Protein AF-A0A949HNI7-F1 (afdb_monomer)

pLDDT: mean 89.19, std 12.2, range [38.91, 96.81]

Structure (mmCIF, N/CA/C/O backbone):
data_AF-A0A949HNI7-F1
#
_entry.id   AF-A0A949HNI7-F1
#
loop_
_atom_site.group_PDB
_atom_site.id
_atom_site.type_symbol
_atom_site.label_atom_id
_atom_site.label_alt_id
_atom_site.label_comp_id
_atom_site.label_asym_id
_atom_site.label_entity_id
_atom_site.label_seq_id
_atom_site.pdbx_PDB_ins_code
_atom_site.Cartn_x
_atom_site.Cartn_y
_atom_site.Cartn_z
_atom_site.occupancy
_atom_site.B_iso_or_equiv
_atom_site.auth_seq_id
_atom_site.auth_comp_id
_atom_site.auth_asym_id
_atom_site.auth_atom_id
_atom_site.pdbx_PDB_model_num
ATOM 1 N N . LYS A 1 1 ? -35.913 3.052 -5.660 1.00 50.59 1 LYS A N 1
ATOM 2 C CA . LYS A 1 1 ? -35.049 3.410 -4.505 1.00 50.59 1 LYS A CA 1
ATOM 3 C C . LYS A 1 1 ? -34.678 2.118 -3.788 1.00 50.59 1 LYS A C 1
ATOM 5 O O . LYS A 1 1 ? -35.595 1.375 -3.459 1.00 50.59 1 LYS A O 1
ATOM 10 N N . ALA A 1 2 ? -33.391 1.809 -3.620 1.00 65.81 2 ALA A N 1
ATOM 11 C CA . ALA A 1 2 ? -32.978 0.623 -2.869 1.00 65.81 2 ALA A CA 1
ATOM 12 C C . ALA A 1 2 ? -33.485 0.742 -1.421 1.00 65.81 2 ALA A C 1
ATOM 14 O O . ALA A 1 2 ? -33.273 1.771 -0.779 1.00 65.81 2 ALA A O 1
ATOM 15 N N . LYS A 1 3 ? -34.213 -0.268 -0.931 1.00 70.25 3 LYS A N 1
ATOM 16 C CA . LYS A 1 3 ? -34.579 -0.358 0.488 1.00 70.25 3 LYS A CA 1
ATOM 17 C C . LYS A 1 3 ? -33.301 -0.713 1.249 1.00 70.25 3 LYS A C 1
ATOM 19 O O . LYS A 1 3 ? -32.760 -1.792 1.040 1.00 70.25 3 LYS A O 1
ATOM 24 N N . GLY A 1 4 ? -32.795 0.212 2.063 1.00 76.75 4 GLY A N 1
ATOM 25 C CA . GLY A 1 4 ? -31.606 -0.020 2.880 1.00 76.75 4 GLY A CA 1
ATOM 26 C C . GLY A 1 4 ? -31.843 -1.173 3.853 1.00 76.75 4 GLY A C 1
ATOM 27 O O . GLY A 1 4 ? -32.847 -1.188 4.563 1.00 76.75 4 GLY A O 1
ATOM 28 N N . GLN A 1 5 ? -30.937 -2.146 3.855 1.00 81.75 5 GLN A N 1
ATOM 29 C CA . GLN A 1 5 ? -30.933 -3.250 4.810 1.00 81.75 5 GLN A CA 1
ATOM 30 C C . GLN A 1 5 ? -30.089 -2.852 6.023 1.00 81.75 5 GLN A C 1
ATOM 32 O O . GLN A 1 5 ? -29.041 -2.224 5.869 1.00 81.75 5 GLN A O 1
ATOM 37 N N . SER A 1 6 ? -30.532 -3.205 7.230 1.00 85.88 6 SER A N 1
ATOM 38 C CA . SER A 1 6 ? -29.745 -2.973 8.442 1.00 85.88 6 SER A CA 1
ATOM 39 C C . SER A 1 6 ? -28.490 -3.845 8.424 1.00 85.88 6 SER A C 1
ATOM 41 O O . SER A 1 6 ? -28.587 -5.068 8.306 1.00 85.88 6 SER A O 1
ATOM 43 N N . ILE A 1 7 ? -27.322 -3.221 8.555 1.00 89.12 7 ILE A N 1
ATOM 44 C CA . ILE A 1 7 ? -26.040 -3.922 8.670 1.00 89.12 7 ILE A CA 1
ATOM 45 C C . ILE A 1 7 ? -25.815 -4.283 10.141 1.00 89.12 7 ILE A C 1
ATOM 47 O O . ILE A 1 7 ? -26.021 -3.453 11.023 1.00 89.12 7 ILE A O 1
ATOM 51 N N . ASP A 1 8 ? -25.374 -5.514 10.394 1.00 95.38 8 ASP A N 1
ATOM 52 C CA . ASP A 1 8 ? -24.917 -5.948 11.718 1.00 95.38 8 ASP A CA 1
ATOM 53 C C . ASP A 1 8 ? -23.819 -4.998 12.257 1.00 95.38 8 ASP A C 1
ATOM 55 O O . ASP A 1 8 ? -22.805 -4.806 11.573 1.00 95.38 8 ASP A O 1
ATOM 59 N N . PRO A 1 9 ? -23.966 -4.428 13.471 1.00 95.00 9 PRO A N 1
ATOM 60 C CA . PRO A 1 9 ? -22.985 -3.510 14.048 1.00 95.00 9 PRO A CA 1
ATOM 61 C C . PRO A 1 9 ? -21.555 -4.061 14.085 1.00 95.00 9 PRO A C 1
ATOM 63 O O . PRO A 1 9 ? -20.607 -3.315 13.849 1.00 95.00 9 PRO A O 1
ATOM 66 N N . GLN A 1 10 ? -21.377 -5.367 14.314 1.00 94.19 10 GL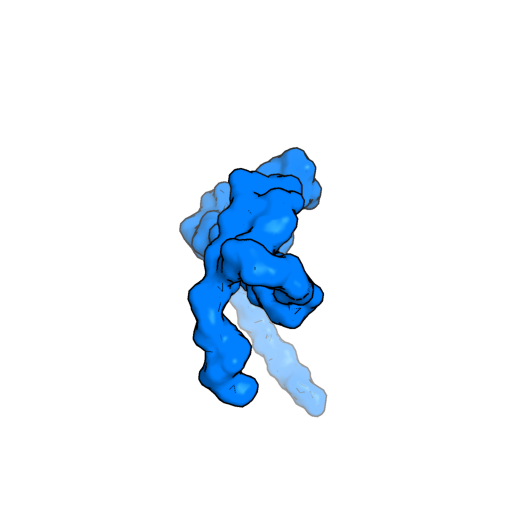N A N 1
ATOM 67 C CA . GLN A 1 10 ? -20.045 -5.985 14.338 1.00 94.19 10 GLN A CA 1
ATOM 68 C C . GLN A 1 10 ? -19.411 -6.046 12.943 1.00 94.19 10 GLN A C 1
ATOM 70 O O . GLN A 1 10 ? -18.204 -5.856 12.783 1.00 94.19 10 GLN A O 1
ATOM 75 N N . ARG A 1 11 ? -20.208 -6.286 11.895 1.00 92.88 11 ARG A N 1
ATOM 76 C CA . ARG A 1 11 ? -19.741 -6.163 10.503 1.00 92.88 11 ARG A CA 1
ATOM 77 C C . ARG A 1 11 ? -19.373 -4.728 10.154 1.00 92.88 11 ARG A C 1
ATOM 79 O O . ARG A 1 11 ? -18.323 -4.530 9.552 1.00 92.88 11 ARG A O 1
ATOM 86 N N . LEU A 1 12 ? -20.193 -3.754 10.548 1.00 94.50 12 LEU A N 1
ATOM 87 C CA . LEU A 1 12 ? -19.889 -2.343 10.311 1.00 94.50 12 LEU A CA 1
ATOM 88 C C . LEU A 1 12 ? -18.564 -1.945 10.973 1.00 94.50 12 LEU A C 1
ATOM 90 O O . LEU A 1 12 ? -17.723 -1.335 10.320 1.00 94.50 12 LEU A O 1
ATOM 94 N N . LEU A 1 13 ? -18.346 -2.359 12.223 1.00 93.44 13 LEU A N 1
ATOM 95 C CA . LEU A 1 13 ? -17.110 -2.072 12.946 1.00 93.44 13 LEU A CA 1
ATOM 96 C C . LEU A 1 13 ? -15.884 -2.689 12.256 1.00 93.44 13 LEU A C 1
ATOM 98 O O . LEU A 1 13 ? -14.891 -2.000 12.041 1.00 93.44 13 LEU A O 1
ATOM 102 N N . ARG A 1 14 ? -15.950 -3.959 11.831 1.00 93.50 14 ARG A N 1
ATOM 103 C CA . ARG A 1 14 ? -14.855 -4.596 11.069 1.00 93.50 14 ARG A CA 1
ATOM 104 C C . ARG A 1 14 ? -14.554 -3.872 9.757 1.00 93.50 14 ARG A C 1
ATOM 106 O O . ARG A 1 14 ? -13.389 -3.661 9.439 1.00 93.50 14 ARG A O 1
ATOM 113 N N . LEU A 1 15 ? -15.584 -3.452 9.022 1.00 95.06 15 LEU A N 1
ATOM 114 C CA . LEU A 1 15 ? -15.408 -2.662 7.799 1.00 95.06 15 LEU A CA 1
ATOM 115 C C . LEU A 1 15 ? -14.736 -1.318 8.088 1.00 95.06 15 LEU A C 1
ATOM 117 O O . LEU A 1 15 ? -13.826 -0.926 7.365 1.00 95.06 15 LEU A O 1
ATOM 121 N N . GLN A 1 16 ? -15.134 -0.639 9.166 1.00 94.38 16 GLN A N 1
ATOM 122 C CA . GLN A 1 16 ? -14.472 0.588 9.601 1.00 94.38 16 GLN A CA 1
ATOM 123 C C . GLN A 1 16 ? -12.996 0.335 9.912 1.00 94.38 16 GLN A C 1
ATOM 125 O O . GLN A 1 16 ? -12.162 1.095 9.436 1.00 94.38 16 GLN A O 1
ATOM 130 N N . HIS A 1 17 ? -12.659 -0.749 10.623 1.00 94.19 17 HIS A N 1
ATOM 131 C CA . HIS A 1 17 ? -11.265 -1.127 10.872 1.00 94.19 17 HIS A CA 1
ATOM 132 C C . HIS A 1 17 ? -10.473 -1.320 9.578 1.00 94.19 17 HIS A C 1
ATOM 134 O O . HIS A 1 17 ? -9.365 -0.800 9.487 1.00 94.19 17 HIS A O 1
ATOM 140 N N . ILE A 1 18 ? -11.033 -2.003 8.577 1.00 96.38 18 ILE A N 1
ATOM 141 C CA . ILE A 1 18 ? -10.386 -2.170 7.266 1.00 96.38 18 ILE A CA 1
ATOM 142 C C . ILE A 1 18 ? -10.114 -0.799 6.637 1.00 96.38 18 ILE A C 1
ATOM 144 O O . ILE A 1 18 ? -8.966 -0.470 6.353 1.00 96.38 18 ILE A O 1
ATOM 148 N N . VAL A 1 19 ? -11.14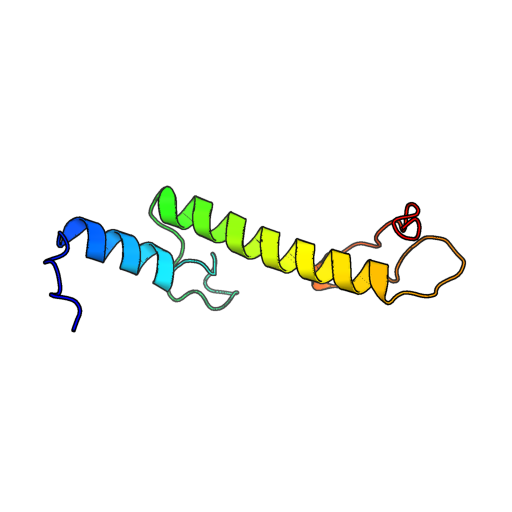4 0.041 6.502 1.00 95.25 19 VAL A N 1
ATOM 149 C CA . VAL A 1 19 ? -11.028 1.346 5.831 1.00 95.25 19 VAL A CA 1
ATOM 150 C C . VAL A 1 19 ? -10.033 2.266 6.539 1.00 95.25 19 VAL A C 1
ATOM 152 O O . VAL A 1 19 ? -9.201 2.882 5.884 1.00 95.25 19 VAL A O 1
ATOM 155 N N . VAL A 1 20 ? -10.060 2.355 7.869 1.00 95.44 20 VAL A N 1
ATOM 156 C CA . VAL A 1 20 ? -9.178 3.286 8.599 1.00 95.44 20 VAL A CA 1
ATOM 157 C C . VAL A 1 20 ? -7.747 2.780 8.767 1.00 95.44 20 VAL A C 1
ATOM 159 O O . VAL A 1 20 ? -6.918 3.535 9.264 1.00 95.44 20 VAL A O 1
ATOM 162 N N . SER A 1 21 ? -7.454 1.519 8.433 1.00 96.25 21 SER A N 1
ATOM 163 C CA . SER A 1 21 ? -6.121 0.940 8.642 1.00 96.25 21 SER A CA 1
ATOM 164 C C . SER A 1 21 ? -5.429 0.414 7.386 1.00 96.25 21 SER A C 1
ATOM 166 O O . SER A 1 21 ? -4.268 0.020 7.469 1.00 96.25 21 SER A O 1
ATOM 168 N N . HIS A 1 22 ? -6.094 0.426 6.224 1.00 94.25 22 HIS A N 1
ATOM 169 C CA . HIS A 1 22 ? -5.583 -0.198 4.996 1.00 94.25 22 HIS A CA 1
ATOM 170 C C . HIS A 1 22 ? -4.245 0.355 4.476 1.00 94.25 22 HIS A C 1
ATOM 172 O O . HIS A 1 22 ? -3.574 -0.343 3.727 1.00 94.25 22 HIS A O 1
ATOM 178 N N . HIS A 1 23 ? -3.799 1.542 4.901 1.00 92.75 23 HIS A N 1
ATOM 179 C CA . HIS A 1 23 ? -2.460 2.053 4.567 1.00 92.75 23 HIS A CA 1
ATOM 180 C C . HIS A 1 23 ? -1.328 1.396 5.387 1.00 92.75 23 HIS A C 1
ATOM 182 O O . HIS A 1 23 ? -0.148 1.649 5.147 1.00 92.75 23 HIS A O 1
ATOM 188 N N . GLY A 1 24 ? -1.658 0.533 6.352 1.00 93.12 24 GLY A N 1
ATOM 189 C CA . GLY A 1 24 ? -0.711 -0.356 7.026 1.00 93.12 24 GLY A CA 1
ATOM 190 C C . GLY A 1 24 ? 0.030 0.271 8.195 1.00 93.12 24 GLY A C 1
ATOM 191 O O . GLY A 1 24 ? -0.055 -0.218 9.321 1.00 93.12 24 GLY A O 1
ATOM 192 N N . THR A 1 25 ? 0.752 1.363 7.955 1.00 92.75 25 THR A N 1
ATOM 193 C CA . THR A 1 25 ? 1.593 2.016 8.969 1.00 92.75 25 THR A CA 1
ATOM 194 C C . THR A 1 25 ? 1.202 3.473 9.167 1.00 92.75 25 THR A C 1
ATOM 196 O O . THR A 1 25 ? 0.635 4.116 8.283 1.00 92.75 25 THR A O 1
ATOM 199 N N . LEU A 1 26 ? 1.530 4.014 10.343 1.00 92.25 26 LEU A N 1
ATOM 200 C CA . LEU A 1 26 ? 1.313 5.435 10.630 1.00 92.25 26 LEU A CA 1
ATOM 201 C C . LEU A 1 26 ? 2.129 6.332 9.683 1.00 92.25 26 LEU A C 1
ATOM 203 O O . LEU A 1 26 ? 1.668 7.400 9.293 1.00 92.25 26 LEU A O 1
ATOM 207 N N . GLU A 1 27 ? 3.315 5.874 9.275 1.00 91.19 27 GLU A N 1
ATOM 208 C CA . GLU A 1 27 ? 4.206 6.580 8.345 1.00 91.19 27 GLU A CA 1
ATOM 209 C C . GLU A 1 27 ? 3.620 6.679 6.931 1.00 91.19 27 GLU A C 1
ATOM 211 O O . GLU A 1 27 ? 3.801 7.691 6.259 1.00 91.19 27 GLU A O 1
ATOM 216 N N . HIS A 1 28 ? 2.859 5.670 6.497 1.00 86.81 28 HIS A N 1
ATOM 217 C CA . HIS A 1 28 ? 2.160 5.661 5.209 1.00 86.81 28 HIS A CA 1
ATOM 218 C C . HIS A 1 28 ? 0.781 6.342 5.263 1.00 86.81 28 HIS A C 1
ATOM 220 O O . HIS A 1 28 ? -0.041 6.159 4.370 1.00 86.81 28 HIS A O 1
ATOM 226 N N . GLY A 1 29 ? 0.510 7.137 6.305 1.00 86.44 29 GLY A N 1
ATOM 227 C CA . GLY A 1 29 ? -0.724 7.914 6.430 1.00 86.44 29 GLY A CA 1
ATOM 228 C C . GLY A 1 29 ? -1.899 7.149 7.034 1.00 86.44 29 GLY A C 1
ATOM 229 O O . GLY A 1 29 ? -3.016 7.663 7.033 1.00 86.44 29 GLY A O 1
ATOM 230 N N . SER A 1 30 ? -1.676 5.950 7.582 1.00 91.94 30 SER A N 1
ATOM 231 C CA . SER A 1 30 ? -2.731 5.208 8.267 1.00 91.94 30 SER A CA 1
ATOM 232 C C . SER A 1 30 ? -3.026 5.811 9.647 1.00 91.94 30 SER A C 1
ATOM 234 O O . SER A 1 30 ? -2.123 5.877 10.479 1.00 91.94 30 SER A O 1
ATOM 236 N N . PRO A 1 31 ? -4.276 6.186 9.980 1.00 92.44 31 PRO A N 1
ATOM 237 C CA . PRO A 1 31 ? -4.640 6.590 11.343 1.00 92.44 31 PRO A CA 1
ATOM 238 C C . PRO A 1 31 ? -4.378 5.510 12.406 1.00 92.44 31 PRO A C 1
ATOM 240 O O . PRO A 1 31 ? -4.178 5.820 13.585 1.00 92.44 31 PRO A O 1
ATOM 243 N N . LYS A 1 32 ? -4.418 4.231 12.003 1.00 93.69 32 LYS A N 1
ATOM 244 C CA . LYS A 1 32 ? -4.150 3.048 12.835 1.00 93.69 32 LYS A CA 1
ATOM 245 C C . LYS A 1 32 ? -3.512 1.932 12.012 1.00 93.69 32 LYS A C 1
ATOM 247 O O . LYS A 1 32 ? -3.743 1.837 10.814 1.00 93.69 32 LYS A O 1
ATOM 252 N N . VAL A 1 33 ? -2.764 1.049 12.665 1.00 95.31 33 VAL A N 1
ATOM 253 C CA . VAL A 1 33 ? -2.272 -0.181 12.022 1.00 95.31 33 VAL A CA 1
ATOM 254 C C . VAL A 1 33 ? -3.410 -1.202 11.844 1.00 95.31 33 VAL A C 1
ATOM 256 O O . VAL A 1 33 ? -4.366 -1.165 12.630 1.00 95.31 33 VAL A O 1
ATOM 259 N N . PRO A 1 34 ? -3.347 -2.111 10.852 1.00 96.19 34 PRO A N 1
ATOM 260 C CA . PRO A 1 34 ? -4.295 -3.211 10.722 1.00 96.19 34 PRO A CA 1
ATOM 261 C C . PRO A 1 34 ? -4.311 -4.087 11.976 1.00 96.19 34 PRO A C 1
ATOM 263 O O . PRO A 1 34 ? -3.279 -4.604 12.396 1.00 96.19 34 PRO A O 1
ATOM 266 N N . MET A 1 35 ? -5.488 -4.252 12.585 1.00 93.12 35 MET A N 1
ATOM 267 C CA . MET A 1 35 ? -5.666 -5.009 13.839 1.00 93.12 35 MET A CA 1
ATOM 268 C C . MET A 1 35 ? -6.584 -6.230 13.694 1.00 93.12 35 MET A C 1
ATOM 270 O O . MET A 1 35 ? -6.830 -6.933 14.671 1.00 93.12 35 MET A O 1
ATOM 274 N N . THR A 1 36 ? -7.102 -6.494 12.493 1.00 94.25 36 THR A N 1
ATOM 275 C CA . THR A 1 36 ? -7.871 -7.709 12.188 1.00 94.25 36 THR A CA 1
ATOM 276 C C . 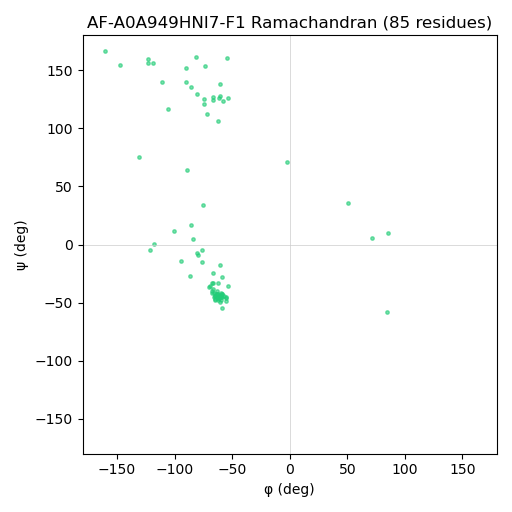THR A 1 36 ? -7.228 -8.452 11.025 1.00 94.25 36 THR A C 1
ATOM 278 O O . THR A 1 36 ? -6.482 -7.860 10.243 1.00 94.25 36 THR A O 1
ATOM 281 N N . LEU A 1 37 ? -7.527 -9.749 10.897 1.00 95.62 37 LEU A N 1
ATOM 282 C CA . LEU A 1 37 ? -7.017 -10.566 9.793 1.00 95.62 37 LEU A CA 1
ATOM 283 C C . LEU A 1 37 ? -7.451 -9.998 8.440 1.00 95.62 37 LEU A C 1
ATOM 285 O O . LEU A 1 37 ? -6.643 -9.888 7.524 1.00 95.62 37 LEU A O 1
ATOM 289 N N . GLU A 1 38 ? -8.711 -9.580 8.334 1.00 94.94 38 GLU A N 1
ATOM 290 C CA . GLU A 1 38 ? -9.263 -9.000 7.115 1.00 94.94 38 GLU A CA 1
ATOM 291 C C . GLU A 1 38 ? -8.579 -7.678 6.762 1.00 94.94 38 GLU A C 1
ATOM 293 O O . GLU A 1 38 ? -8.233 -7.473 5.605 1.00 94.94 38 GLU A O 1
ATOM 298 N N . ALA A 1 39 ? -8.329 -6.806 7.745 1.00 95.81 39 ALA A N 1
ATOM 299 C CA . ALA A 1 39 ? -7.637 -5.539 7.518 1.00 95.81 39 ALA A CA 1
ATOM 300 C C . ALA A 1 39 ? -6.173 -5.745 7.108 1.00 95.81 39 ALA A C 1
ATOM 302 O O . ALA A 1 39 ? -5.677 -5.031 6.240 1.00 95.81 39 ALA A O 1
ATOM 303 N N . LEU A 1 40 ? -5.493 -6.733 7.699 1.00 95.75 40 LEU A N 1
ATOM 304 C CA . LEU A 1 40 ? -4.109 -7.058 7.360 1.00 95.75 40 LEU A CA 1
ATOM 305 C C . LEU A 1 40 ? -3.995 -7.572 5.921 1.00 95.75 40 LEU A C 1
ATOM 307 O O . LEU A 1 40 ? -3.153 -7.101 5.162 1.00 95.75 40 LEU A O 1
ATOM 311 N N . VAL A 1 41 ? -4.866 -8.507 5.533 1.00 96.75 41 VAL A N 1
ATOM 312 C CA . VAL A 1 41 ? -4.921 -9.013 4.154 1.00 96.75 41 VAL A CA 1
ATOM 313 C C . VAL A 1 41 ? -5.261 -7.884 3.187 1.00 96.75 41 VAL A C 1
ATOM 315 O O . VAL A 1 41 ? -4.598 -7.743 2.165 1.00 96.75 41 VAL A O 1
ATOM 318 N N . PHE A 1 42 ? -6.258 -7.060 3.517 1.00 95.69 42 PHE A N 1
ATOM 319 C CA . PHE A 1 42 ? -6.677 -5.952 2.665 1.00 95.69 42 PHE A CA 1
ATOM 320 C C . PHE A 1 42 ? -5.547 -4.940 2.443 1.00 95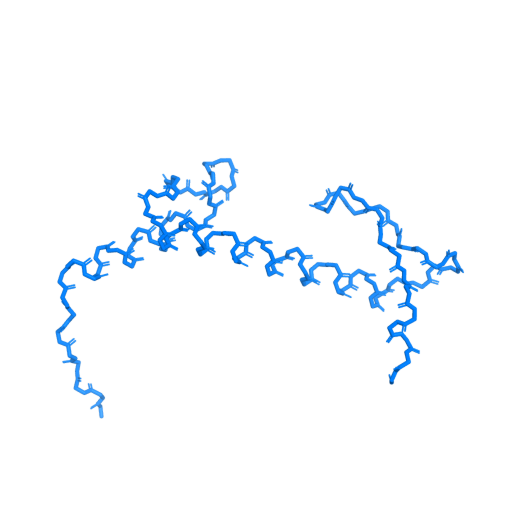.69 42 PHE A C 1
ATOM 322 O O . PHE A 1 42 ? -5.317 -4.5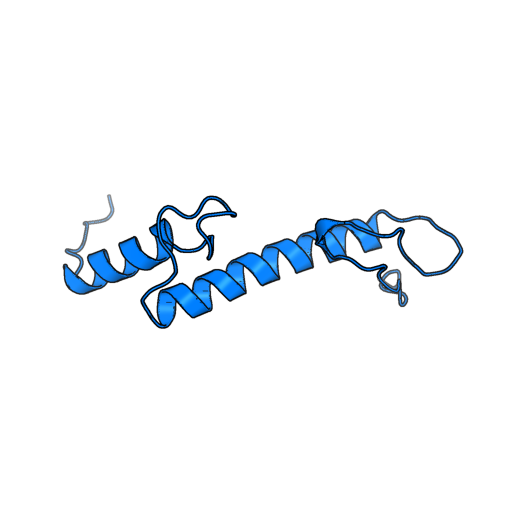45 1.307 1.00 95.69 42 PHE A O 1
ATOM 329 N N . HIS A 1 43 ? -4.800 -4.585 3.494 1.00 95.75 43 HIS A N 1
ATOM 330 C CA . HIS A 1 43 ? -3.625 -3.720 3.380 1.00 95.75 43 HIS A CA 1
ATOM 331 C C . HIS A 1 43 ? -2.596 -4.269 2.380 1.00 95.75 43 HIS A C 1
ATOM 333 O O . HIS A 1 43 ? -2.161 -3.544 1.488 1.00 95.75 43 HIS A O 1
ATOM 339 N N . TYR A 1 44 ? -2.236 -5.552 2.480 1.00 96.69 44 TYR A N 1
ATOM 340 C CA . TYR A 1 44 ? -1.265 -6.139 1.552 1.00 96.69 44 TYR A CA 1
ATOM 341 C C . TYR A 1 44 ? -1.789 -6.244 0.120 1.00 96.69 44 TYR A C 1
ATOM 343 O O . TYR A 1 44 ? -1.004 -6.124 -0.818 1.00 96.69 44 TYR A O 1
ATOM 351 N N . LEU A 1 45 ? -3.093 -6.467 -0.064 1.00 96.81 45 LEU A N 1
ATOM 352 C CA . LEU A 1 45 ? -3.705 -6.459 -1.391 1.00 96.81 45 LEU A CA 1
ATOM 353 C C . LEU A 1 45 ? -3.643 -5.065 -2.023 1.00 96.81 45 LEU A C 1
ATOM 355 O O . LEU A 1 45 ? -3.247 -4.959 -3.180 1.00 96.81 45 LEU A O 1
ATOM 359 N N . ASP A 1 46 ? -3.971 -4.023 -1.261 1.00 94.75 46 ASP A N 1
ATOM 360 C CA . ASP A 1 46 ? -3.906 -2.625 -1.702 1.00 94.75 46 ASP A CA 1
ATOM 361 C C . ASP A 1 46 ? -2.467 -2.207 -2.056 1.00 94.75 46 ASP A C 1
ATOM 363 O O . ASP A 1 46 ? -2.197 -1.703 -3.147 1.00 94.75 46 ASP A O 1
ATOM 367 N N . GLU A 1 47 ? -1.499 -2.522 -1.186 1.00 94.50 47 GLU A N 1
ATOM 368 C CA . GLU A 1 47 ? -0.083 -2.229 -1.434 1.00 94.50 47 GLU A CA 1
ATOM 369 C C . GLU A 1 47 ? 0.456 -2.984 -2.661 1.00 94.50 47 GLU A C 1
ATOM 371 O O . GLU A 1 47 ? 1.234 -2.442 -3.457 1.00 94.50 47 GLU A O 1
ATOM 376 N N . MET A 1 48 ? 0.057 -4.248 -2.825 1.00 96.19 48 MET A N 1
ATOM 377 C CA . MET A 1 48 ? 0.440 -5.059 -3.976 1.00 96.19 48 MET A CA 1
ATOM 378 C C . MET A 1 48 ? -0.141 -4.494 -5.273 1.00 96.19 48 MET A C 1
ATOM 380 O O . MET A 1 48 ? 0.600 -4.389 -6.251 1.00 96.19 48 MET A O 1
ATOM 384 N N . ASP A 1 49 ? -1.416 -4.102 -5.285 1.00 96.44 49 ASP A N 1
ATOM 385 C CA . ASP A 1 49 ? -2.075 -3.508 -6.453 1.00 96.44 49 ASP A CA 1
ATOM 386 C C . ASP A 1 49 ? -1.364 -2.223 -6.899 1.00 96.44 49 ASP A C 1
ATOM 388 O O . ASP A 1 49 ? -0.947 -2.109 -8.054 1.00 96.44 49 ASP A O 1
ATOM 392 N N . ALA A 1 50 ? -1.069 -1.319 -5.959 1.00 94.62 50 ALA A N 1
ATOM 393 C CA . ALA A 1 50 ? -0.339 -0.084 -6.244 1.00 94.62 50 ALA A CA 1
ATOM 394 C C . ALA A 1 50 ? 1.059 -0.342 -6.843 1.00 94.62 50 ALA A C 1
ATOM 396 O O . ALA A 1 50 ? 1.473 0.316 -7.809 1.00 94.62 50 ALA A O 1
ATOM 397 N N . LYS A 1 51 ? 1.799 -1.324 -6.306 1.00 95.31 51 LYS A N 1
ATOM 398 C CA . LYS A 1 51 ? 3.123 -1.706 -6.827 1.00 95.31 51 LYS A CA 1
ATOM 399 C C . LYS A 1 51 ? 3.033 -2.346 -8.209 1.00 95.31 51 LYS A C 1
ATOM 401 O O . LYS A 1 51 ? 3.880 -2.054 -9.054 1.00 95.31 51 LYS A O 1
ATOM 406 N N . LEU A 1 52 ? 2.035 -3.194 -8.450 1.00 96.00 52 LEU A N 1
ATOM 407 C CA . LEU A 1 52 ? 1.813 -3.834 -9.746 1.00 96.00 52 LEU A CA 1
ATOM 408 C C . LEU A 1 52 ? 1.399 -2.822 -10.8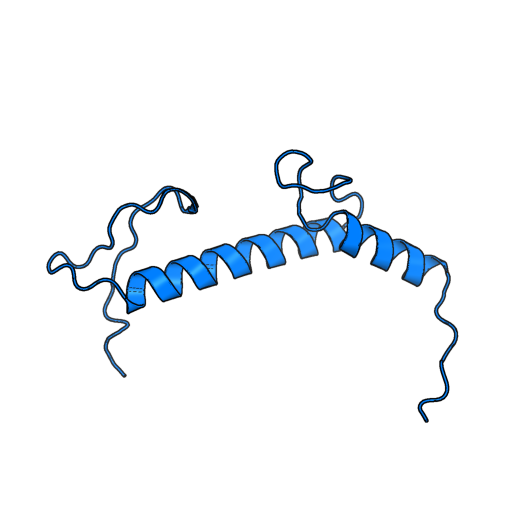13 1.00 96.00 52 LEU A C 1
ATOM 410 O O . LEU A 1 52 ? 1.935 -2.879 -11.921 1.00 96.00 52 LEU A O 1
ATOM 414 N N . ASN A 1 53 ? 0.524 -1.870 -10.484 1.00 96.00 53 ASN A N 1
ATOM 415 C CA . ASN A 1 53 ? 0.155 -0.799 -11.405 1.00 96.00 53 ASN A CA 1
ATOM 416 C C . ASN A 1 53 ? 1.385 0.039 -11.785 1.00 96.00 53 ASN A C 1
ATOM 418 O O . ASN A 1 53 ? 1.710 0.166 -12.965 1.00 96.00 53 ASN A O 1
ATOM 422 N N . THR A 1 54 ? 2.154 0.480 -10.782 1.00 95.81 54 THR A N 1
ATOM 423 C CA . THR A 1 54 ? 3.416 1.214 -10.991 1.00 95.81 54 THR A CA 1
ATOM 424 C C . THR A 1 54 ? 4.391 0.431 -11.876 1.00 95.81 54 THR A C 1
ATOM 426 O O . THR A 1 54 ? 4.980 0.976 -12.807 1.00 95.81 54 THR A O 1
ATOM 429 N N . ALA A 1 55 ? 4.573 -0.864 -11.602 1.00 95.50 55 ALA A N 1
ATOM 430 C CA . ALA A 1 55 ? 5.463 -1.727 -12.372 1.00 95.50 55 ALA A CA 1
ATOM 431 C C . ALA A 1 55 ? 5.004 -1.881 -13.830 1.00 95.50 55 ALA A C 1
ATOM 433 O O . ALA A 1 55 ? 5.826 -1.817 -14.745 1.00 95.50 55 ALA A O 1
ATOM 434 N N . THR A 1 56 ? 3.700 -2.058 -14.042 1.00 94.44 56 THR A N 1
ATOM 435 C CA . THR A 1 56 ? 3.097 -2.228 -15.370 1.00 94.44 56 THR A CA 1
ATOM 436 C C . THR A 1 56 ? 3.254 -0.962 -16.206 1.00 94.44 56 THR A C 1
ATOM 438 O O . THR A 1 56 ? 3.711 -1.034 -17.347 1.00 94.44 56 THR A O 1
ATOM 441 N N . GLU A 1 57 ? 2.954 0.202 -15.629 1.00 93.94 57 GLU A N 1
ATOM 442 C CA . GLU A 1 57 ? 3.127 1.500 -16.286 1.00 93.94 57 GLU A CA 1
ATOM 443 C C . GLU A 1 57 ? 4.596 1.772 -16.629 1.00 93.94 57 GLU A C 1
ATOM 445 O O . GLU A 1 57 ? 4.905 2.144 -17.763 1.00 93.94 57 GLU A O 1
ATOM 450 N N . LEU A 1 58 ? 5.510 1.521 -15.685 1.00 94.38 58 LEU A N 1
ATOM 451 C CA . LEU A 1 58 ? 6.945 1.717 -15.887 1.00 94.38 58 LEU A CA 1
ATOM 452 C C . LEU A 1 58 ? 7.483 0.856 -17.037 1.00 94.38 58 LEU A C 1
ATOM 454 O O . LEU A 1 58 ? 8.233 1.350 -17.878 1.00 94.38 58 LEU A O 1
ATOM 458 N N . ILE A 1 59 ? 7.092 -0.420 -17.096 1.00 93.50 59 ILE A N 1
ATOM 459 C CA . ILE A 1 59 ? 7.495 -1.325 -18.180 1.00 93.50 59 ILE A CA 1
ATOM 460 C C . ILE A 1 59 ? 6.904 -0.872 -19.522 1.00 93.50 59 ILE A C 1
ATOM 462 O O . ILE A 1 59 ? 7.603 -0.915 -20.535 1.00 93.50 59 ILE A O 1
ATOM 466 N N . ALA A 1 60 ? 5.640 -0.441 -19.549 1.00 91.25 60 ALA A N 1
ATOM 467 C CA . ALA A 1 60 ? 4.952 -0.052 -20.780 1.00 91.25 60 ALA A CA 1
ATOM 468 C C . ALA A 1 60 ? 5.500 1.248 -21.397 1.00 91.25 60 ALA A C 1
ATOM 470 O O . ALA A 1 60 ? 5.546 1.386 -22.625 1.00 91.25 60 ALA A O 1
ATOM 471 N N . GLN A 1 61 ? 5.901 2.205 -20.558 1.00 90.50 61 GLN A N 1
ATOM 472 C CA . GLN A 1 61 ? 6.366 3.523 -20.994 1.00 90.50 61 GLN A CA 1
ATOM 473 C C . GLN A 1 61 ? 7.863 3.552 -21.326 1.00 90.50 61 GLN A C 1
ATOM 475 O O . GLN A 1 61 ? 8.286 4.362 -22.153 1.00 90.50 61 GLN A O 1
ATOM 480 N N . ASP A 1 62 ? 8.671 2.676 -20.725 1.00 90.69 62 ASP A N 1
ATOM 481 C CA . ASP A 1 62 ? 10.122 2.728 -20.875 1.00 90.69 62 ASP A CA 1
ATOM 482 C C . ASP A 1 62 ? 10.618 2.234 -22.250 1.00 90.69 62 ASP A C 1
ATOM 484 O O . ASP A 1 62 ? 10.448 1.078 -22.652 1.00 90.69 62 ASP A O 1
ATOM 488 N N . ARG A 1 63 ? 11.317 3.124 -22.964 1.00 86.94 63 ARG A N 1
ATOM 489 C CA . ARG A 1 63 ? 11.864 2.886 -24.314 1.00 86.94 63 ARG A CA 1
ATOM 490 C C . ARG A 1 63 ? 13.359 2.558 -24.325 1.00 86.9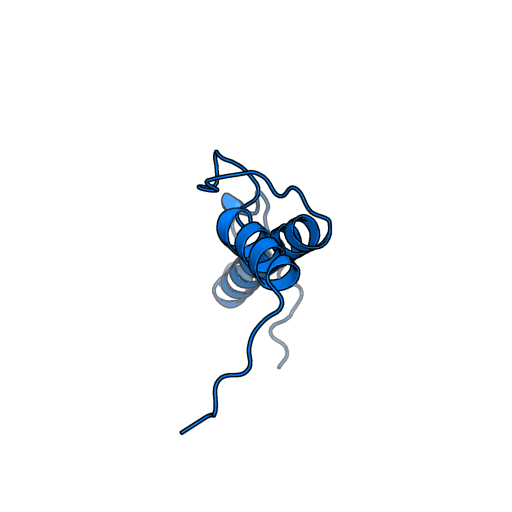4 63 ARG A C 1
ATOM 492 O O . ARG A 1 63 ? 13.961 2.538 -25.395 1.00 86.94 63 ARG A O 1
ATOM 499 N N . SER A 1 64 ? 13.958 2.293 -23.164 1.00 85.62 64 SER A N 1
ATOM 500 C CA . SER A 1 64 ? 15.393 2.014 -23.055 1.00 85.62 64 SER A CA 1
ATOM 501 C C . SER A 1 64 ? 15.793 0.764 -23.865 1.00 85.62 64 SER A C 1
ATOM 503 O O . SER A 1 64 ? 15.060 -0.231 -23.861 1.00 85.62 64 SER A O 1
ATOM 505 N N . PRO A 1 65 ? 16.928 0.775 -24.583 1.00 81.62 65 PRO A N 1
ATOM 506 C CA . PRO A 1 65 ? 17.307 -0.319 -25.482 1.00 81.62 65 PRO A CA 1
ATOM 507 C C . PRO A 1 65 ? 17.835 -1.569 -24.756 1.00 81.62 65 PRO A C 1
ATOM 509 O O . PRO A 1 65 ? 17.919 -2.636 -25.353 1.00 81.62 65 PRO A O 1
ATOM 512 N N . ASP A 1 66 ? 18.187 -1.459 -23.475 1.00 83.94 66 ASP A N 1
ATOM 513 C CA . ASP A 1 66 ? 18.886 -2.476 -22.677 1.00 83.94 66 ASP A CA 1
ATOM 514 C C . ASP A 1 66 ? 17.969 -3.553 -22.067 1.00 83.94 66 ASP A C 1
ATOM 516 O O . ASP A 1 66 ? 18.435 -4.417 -21.328 1.00 83.94 66 ASP A O 1
ATOM 520 N N . GLY A 1 67 ? 16.667 -3.537 -22.378 1.00 87.62 67 GLY A N 1
ATOM 521 C CA . GLY A 1 67 ? 15.706 -4.529 -21.884 1.00 87.62 67 GLY A CA 1
ATOM 522 C C . GLY A 1 67 ? 15.374 -4.400 -20.393 1.00 87.62 67 GLY A C 1
ATOM 523 O O . GLY A 1 67 ? 14.616 -5.212 -19.870 1.00 87.62 67 GLY A O 1
ATOM 524 N N . TRP A 1 68 ? 15.871 -3.368 -19.711 1.00 93.00 68 TRP A N 1
ATOM 525 C CA . TRP A 1 68 ? 15.550 -3.057 -18.319 1.00 93.00 68 TRP A CA 1
ATOM 526 C C . TRP A 1 68 ? 14.889 -1.685 -18.223 1.00 93.00 68 TRP A C 1
ATOM 528 O O . TRP A 1 68 ? 15.065 -0.837 -19.090 1.00 93.00 68 TRP A O 1
ATOM 538 N N . THR A 1 69 ? 14.113 -1.462 -17.167 1.00 94.00 69 THR A N 1
ATOM 539 C CA . THR A 1 69 ? 13.647 -0.119 -16.814 1.00 94.00 69 THR A CA 1
ATOM 540 C C . THR A 1 69 ? 14.745 0.637 -16.052 1.00 94.00 69 THR A C 1
ATOM 542 O O . THR A 1 69 ? 15.614 0.019 -15.418 1.00 94.00 69 THR A O 1
ATOM 545 N N . PRO A 1 70 ? 14.669 1.975 -15.982 1.00 93.19 70 PRO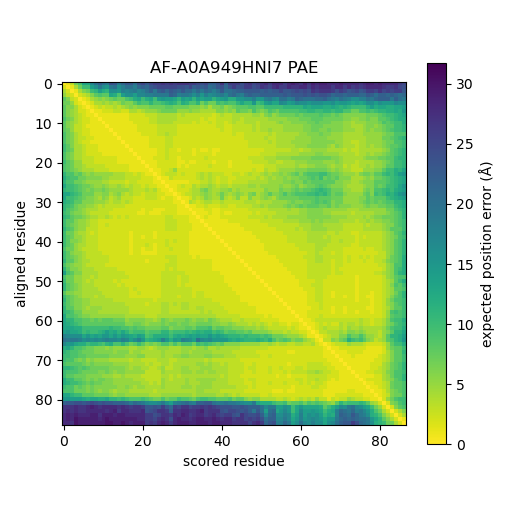 A N 1
ATOM 546 C CA . PRO A 1 70 ? 15.359 2.747 -14.962 1.00 93.19 70 PRO A CA 1
ATOM 547 C C . PRO A 1 70 ? 15.003 2.261 -13.551 1.00 93.19 70 PRO A C 1
ATOM 549 O O . PRO A 1 70 ? 13.997 1.578 -13.328 1.00 93.19 70 PRO A O 1
ATOM 552 N N . PHE A 1 71 ? 15.848 2.610 -12.582 1.00 94.69 71 PHE A N 1
ATOM 553 C CA . PHE A 1 71 ? 15.568 2.329 -11.177 1.00 94.69 71 PHE A CA 1
ATOM 554 C C . PHE A 1 71 ? 14.364 3.156 -10.718 1.00 94.69 71 PHE A C 1
ATOM 556 O O . PHE A 1 71 ? 14.373 4.377 -10.870 1.00 94.69 71 PHE A O 1
ATOM 563 N N . HIS A 1 72 ? 13.357 2.502 -10.133 1.00 95.75 72 HIS A N 1
ATOM 564 C CA . HIS A 1 72 ? 12.187 3.183 -9.583 1.00 95.75 72 HIS A CA 1
ATOM 565 C C . HIS A 1 72 ? 12.248 3.199 -8.048 1.00 95.75 72 HIS A C 1
ATOM 567 O O . HIS A 1 72 ? 12.190 2.122 -7.444 1.00 95.75 72 HIS A O 1
ATOM 573 N N . PRO A 1 73 ? 12.329 4.372 -7.389 1.00 94.19 73 PRO A N 1
ATOM 574 C CA . PRO A 1 73 ? 12.496 4.457 -5.936 1.00 94.19 73 PRO A CA 1
ATOM 575 C C . PRO A 1 73 ? 11.432 3.701 -5.131 1.00 94.19 73 PRO A C 1
ATOM 577 O O . PRO A 1 73 ? 11.788 2.919 -4.252 1.00 94.19 73 PRO A O 1
ATOM 580 N N . SER A 1 74 ? 10.144 3.835 -5.479 1.00 90.94 74 SER A N 1
ATOM 581 C CA . SER A 1 74 ? 9.056 3.170 -4.733 1.00 90.94 74 SER A CA 1
ATOM 582 C C . SER A 1 74 ? 9.069 1.640 -4.848 1.00 90.94 74 SER A C 1
ATOM 584 O O . SER A 1 74 ? 8.574 0.947 -3.964 1.00 90.94 74 SER A O 1
ATOM 586 N N . LEU A 1 75 ? 9.660 1.100 -5.921 1.00 95.06 75 LEU A N 1
ATOM 587 C CA . LEU A 1 75 ? 9.837 -0.343 -6.110 1.00 95.06 75 LEU A CA 1
ATOM 588 C C . LEU A 1 75 ? 11.213 -0.815 -5.616 1.00 95.06 75 LEU A C 1
ATOM 590 O O . LEU A 1 75 ? 11.444 -2.020 -5.473 1.00 95.06 75 LEU A O 1
ATOM 594 N N . SER A 1 76 ? 12.127 0.131 -5.373 1.00 95.69 76 SER A N 1
ATOM 595 C CA . SER A 1 76 ? 13.515 -0.084 -4.958 1.00 95.69 76 SER A CA 1
ATOM 596 C C . SER A 1 76 ? 14.261 -1.088 -5.842 1.00 95.69 76 SER A C 1
ATOM 598 O O . SER A 1 76 ? 15.064 -1.886 -5.364 1.00 95.69 76 SER A O 1
ATOM 600 N N . ARG A 1 77 ? 13.964 -1.090 -7.147 1.00 95.19 77 ARG A N 1
ATOM 601 C CA . ARG A 1 77 ? 14.565 -2.001 -8.129 1.00 95.19 77 ARG A CA 1
ATOM 602 C C . ARG A 1 77 ? 14.420 -1.476 -9.554 1.00 95.19 77 ARG A C 1
ATOM 604 O O . ARG A 1 77 ? 13.630 -0.571 -9.821 1.00 95.19 77 ARG A O 1
ATOM 611 N N . LYS A 1 78 ? 15.173 -2.093 -10.463 1.00 95.06 78 LYS A N 1
ATOM 612 C CA . LYS A 1 78 ? 14.888 -2.091 -11.903 1.00 95.06 78 LYS A CA 1
ATOM 613 C C . LYS A 1 78 ? 14.003 -3.288 -12.233 1.00 95.06 78 LYS A C 1
ATOM 615 O O . LYS A 1 78 ? 14.083 -4.312 -11.551 1.00 95.06 78 LYS A O 1
ATOM 620 N N . LEU A 1 79 ? 13.194 -3.177 -13.279 1.00 94.38 79 LEU A N 1
ATOM 621 C CA . LEU A 1 79 ? 12.369 -4.272 -13.775 1.00 94.38 79 LEU A CA 1
ATOM 622 C C . LEU A 1 79 ? 12.882 -4.743 -15.128 1.00 94.38 79 LEU A C 1
ATOM 624 O O . LEU A 1 79 ? 13.288 -3.938 -15.966 1.00 94.38 79 LEU A O 1
ATOM 628 N N . PHE A 1 80 ? 12.871 -6.056 -15.329 1.00 92.31 80 PHE A N 1
ATOM 629 C CA . PHE A 1 80 ? 13.202 -6.635 -16.619 1.00 92.31 80 PHE A CA 1
ATOM 630 C C . PHE A 1 80 ? 11.991 -6.546 -17.544 1.00 92.31 80 PHE A C 1
ATOM 632 O O . PHE A 1 80 ? 10.895 -6.986 -17.196 1.00 92.31 80 PHE A O 1
ATOM 639 N N . LYS A 1 81 ? 12.204 -6.020 -18.745 1.00 88.88 81 LYS A N 1
ATOM 640 C CA . LYS A 1 81 ? 11.210 -5.932 -19.811 1.00 88.88 81 LYS A CA 1
ATOM 641 C C . LYS A 1 81 ? 11.293 -7.205 -20.651 1.00 88.88 81 LYS A C 1
ATOM 643 O O . LYS A 1 81 ? 11.660 -7.167 -21.823 1.00 88.88 81 LYS A O 1
ATOM 648 N N . ALA A 1 82 ? 10.988 -8.358 -20.055 1.00 71.62 82 ALA A N 1
ATOM 649 C CA . ALA A 1 82 ? 10.763 -9.568 -20.841 1.00 71.62 82 ALA A CA 1
ATOM 650 C C . ALA A 1 82 ? 9.558 -9.291 -21.740 1.00 71.62 82 ALA A C 1
ATOM 652 O O . ALA A 1 82 ? 8.467 -9.182 -21.202 1.00 71.62 82 ALA A O 1
ATOM 653 N N . SER A 1 83 ? 9.773 -9.094 -23.047 1.00 60.59 83 SER A N 1
ATOM 654 C CA . SER A 1 83 ? 8.775 -8.972 -24.124 1.00 60.59 83 SER A CA 1
ATOM 655 C C . SER A 1 83 ? 7.300 -9.146 -23.692 1.00 60.59 83 SER A C 1
ATOM 657 O O . SER A 1 83 ? 6.642 -10.117 -24.053 1.00 60.59 83 SER A O 1
ATOM 659 N N . LEU A 1 84 ? 6.748 -8.171 -22.965 1.00 55.06 84 LEU A N 1
ATOM 660 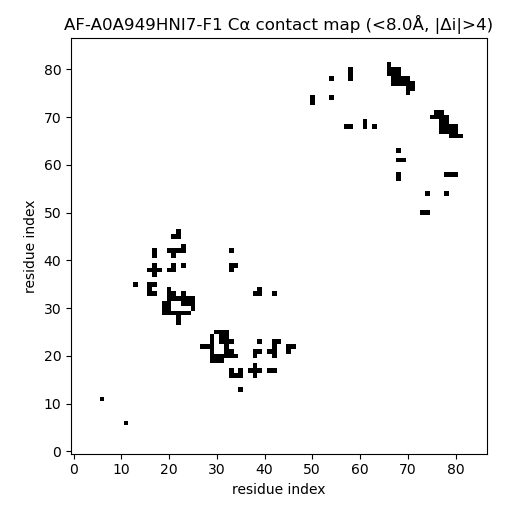C CA . LEU A 1 84 ? 5.304 -7.936 -22.894 1.00 55.06 84 LEU A CA 1
ATOM 661 C C . LEU A 1 84 ? 4.852 -7.153 -24.140 1.00 55.06 84 LEU A C 1
ATOM 663 O O . LEU A 1 84 ? 3.664 -7.036 -24.406 1.00 55.06 84 LEU A O 1
ATOM 667 N N . ALA A 1 85 ? 5.818 -6.709 -24.957 1.00 49.97 85 ALA A N 1
ATOM 668 C CA . ALA A 1 85 ? 5.663 -6.170 -26.305 1.00 49.97 85 ALA A CA 1
ATOM 669 C C . ALA A 1 85 ? 5.391 -7.255 -27.372 1.00 49.97 85 ALA A C 1
ATOM 671 O O . ALA A 1 85 ? 5.841 -7.144 -28.511 1.00 49.97 85 ALA A O 1
ATOM 672 N N . SER A 1 86 ? 4.665 -8.314 -27.012 1.00 45.47 86 SER A N 1
ATOM 673 C CA . SER A 1 86 ? 4.053 -9.220 -27.984 1.00 45.47 86 SER A CA 1
ATOM 674 C C . SER A 1 86 ? 2.588 -9.423 -27.618 1.00 45.47 86 SER A C 1
ATOM 676 O O . SER A 1 86 ? 2.201 -10.440 -27.045 1.00 45.47 86 SER A O 1
ATOM 678 N N . LYS A 1 87 ? 1.795 -8.392 -27.907 1.00 38.91 87 LYS A N 1
ATOM 679 C CA . LYS A 1 87 ? 0.448 -8.478 -28.474 1.00 38.91 87 LYS A CA 1
ATOM 680 C C . LYS A 1 87 ? 0.068 -7.132 -29.073 1.00 38.91 87 LYS A C 1
ATOM 682 O O . LYS A 1 87 ? 0.382 -6.106 -28.434 1.00 38.91 87 LYS A O 1
#

Mean predicted aligned error: 6.3 Å

Radius of gyration: 18.96 Å; Cα contacts (8 Å, |Δi|>4): 88; chains: 1; bounding box: 54×18×43 Å

Sequence (87 aa):
KAKGQSIDPQRLLRLQHIVVSHHGTLEHGSPKVPMTLEALVFHYLDEMDAKLNTATELIAQDRSPDGWTPFHPSLSRKLFKASLASK

Foldseek 3Di:
DDDDDDDDPVVVVVVVLLVQALLADVVSVRPDHRDDPVSVVSNVVVLVVVLVVVVVVQLVPDPDPPQWGPQDVSNRDIDGNPPPVPD

Secondary structure (DSSP, 8-state):
---PPPPPHHHHHHHHHHHHHTT-STTTT-SS---SHHHHHHHHHHHHHHHHHHHHHHHHH---TTSBPPPBGGGTB--B--S----

Solvent-accessible surface area (backbone atoms only — not comparable to full-atom values): 5220 Å² total; per-residue (Å²): 130,87,79,84,74,88,73,57,68,68,58,52,50,53,52,50,49,26,70,51,6,35,54,44,35,62,88,64,70,12,88,35,57,46,86,46,73,68,17,44,52,48,16,54,51,52,56,48,51,56,51,50,52,52,50,51,53,48,56,73,70,53,81,58,89,82,46,44,39,72,74,37,77,95,74,72,43,61,49,76,53,73,73,75,86,76,123